Protein AF-A0A382E535-F1 (afdb_monomer_lite)

Secondary structure (DSSP, 8-state):
--HHHHHHHHHHHHHHHHHHHHHHHHHHHHH----HHHHTTTSTTHHHHHHHHHHHHTTS-HHHHHHHHHHHHHH--SHHHHHT--HHHHHHHHTTSS-THHHHHHHHHHHHHHHHH-

Structure (mmCIF, N/CA/C/O backbone):
data_AF-A0A382E535-F1
#
_entry.id   AF-A0A382E535-F1
#
loop_
_atom_site.group_PDB
_atom_site.id
_atom_site.type_symbol
_atom_site.label_atom_id
_atom_site.label_alt_id
_atom_site.label_comp_id
_atom_site.label_asym_id
_atom_site.label_entity_id
_atom_site.label_seq_id
_atom_site.pdbx_PDB_ins_code
_atom_site.Cartn_x
_atom_site.Cartn_y
_atom_site.Cartn_z
_atom_site.occupancy
_atom_site.B_iso_or_equiv
_atom_site.auth_seq_id
_atom_site.auth_comp_id
_atom_site.auth_asym_id
_atom_site.auth_atom_id
_atom_site.pdbx_PDB_model_num
ATOM 1 N N . MET A 1 1 ? -35.303 31.211 12.389 1.00 59.03 1 MET A N 1
ATOM 2 C CA . MET A 1 1 ? -34.538 30.336 13.308 1.00 59.03 1 MET A CA 1
ATOM 3 C C . MET A 1 1 ? -33.694 31.237 14.201 1.00 59.03 1 MET A C 1
ATOM 5 O O . MET A 1 1 ? -33.016 32.104 13.658 1.00 59.03 1 MET A O 1
ATOM 9 N N . LYS A 1 2 ? -33.828 31.164 15.534 1.00 64.12 2 LYS A N 1
ATOM 10 C CA . LYS A 1 2 ? -33.158 32.121 16.434 1.00 64.12 2 LYS A CA 1
ATOM 11 C C . LYS A 1 2 ? -31.657 31.799 16.474 1.00 64.12 2 LYS A C 1
ATOM 13 O O . LYS A 1 2 ? -31.267 30.639 16.394 1.00 64.12 2 LYS A O 1
ATOM 18 N N . ARG A 1 3 ? -30.798 32.818 16.595 1.00 64.94 3 ARG A N 1
ATOM 19 C CA . ARG A 1 3 ? -29.321 32.690 16.586 1.00 64.94 3 ARG A CA 1
ATOM 20 C C . ARG A 1 3 ? -28.793 31.661 17.607 1.00 64.94 3 ARG A C 1
ATOM 22 O O . ARG A 1 3 ? -27.803 30.991 17.334 1.00 64.94 3 ARG A O 1
ATOM 29 N N . ASN A 1 4 ? -29.502 31.482 18.722 1.00 68.25 4 ASN A N 1
ATOM 30 C CA . ASN A 1 4 ? -29.178 30.502 19.764 1.00 68.25 4 ASN A CA 1
ATOM 31 C C . ASN A 1 4 ? -29.434 29.044 19.335 1.00 68.25 4 ASN A C 1
ATOM 33 O O . ASN A 1 4 ? -28.663 28.166 19.711 1.00 68.25 4 ASN A O 1
ATOM 37 N N . ASP A 1 5 ? -30.438 28.784 18.490 1.00 71.88 5 ASP A N 1
ATOM 38 C CA . ASP A 1 5 ? -30.755 27.430 17.999 1.00 71.88 5 ASP A CA 1
ATOM 39 C C . ASP A 1 5 ? -29.634 26.894 17.095 1.00 71.88 5 ASP A C 1
ATOM 41 O O . ASP A 1 5 ? -29.292 25.713 17.112 1.00 71.88 5 ASP A O 1
ATOM 45 N N . ILE A 1 6 ? -29.030 27.791 16.309 1.00 72.75 6 ILE A N 1
ATOM 46 C CA . ILE A 1 6 ? -27.908 27.474 15.421 1.00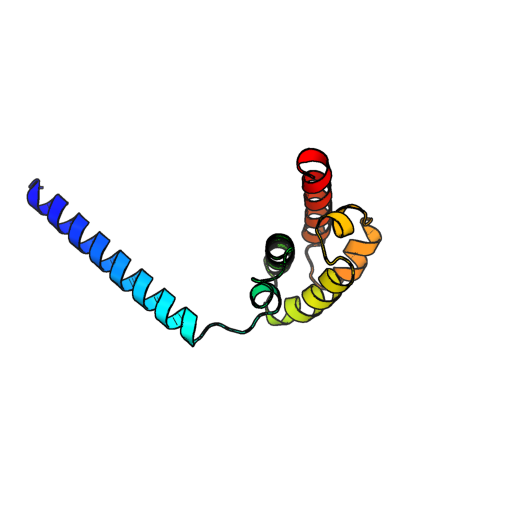 72.75 6 ILE A CA 1
ATOM 47 C C . ILE A 1 6 ? -26.664 27.130 16.249 1.00 72.75 6 ILE A C 1
ATOM 49 O O . ILE A 1 6 ? -26.023 26.113 15.995 1.00 72.75 6 ILE A O 1
ATOM 53 N N . ILE A 1 7 ? -26.339 27.952 17.251 1.00 72.94 7 ILE A N 1
ATOM 54 C CA . ILE A 1 7 ? -25.165 27.760 18.113 1.00 72.94 7 ILE A CA 1
ATOM 55 C C . ILE A 1 7 ? -25.252 26.422 18.864 1.00 72.94 7 ILE A C 1
ATOM 57 O O . ILE A 1 7 ? -24.292 25.652 18.838 1.00 72.94 7 ILE A O 1
ATOM 61 N N . ASN A 1 8 ? -26.409 26.093 19.446 1.00 76.69 8 ASN A N 1
ATOM 62 C CA . ASN A 1 8 ? -26.613 24.829 20.163 1.00 76.69 8 ASN A CA 1
ATOM 63 C C . ASN A 1 8 ? -26.417 23.606 19.255 1.00 76.69 8 ASN A C 1
ATOM 65 O O . ASN A 1 8 ? -25.704 22.670 19.618 1.00 76.69 8 ASN A O 1
ATOM 69 N N . LYS A 1 9 ? -26.945 23.657 18.026 1.00 76.25 9 LYS A N 1
ATOM 70 C CA . LYS A 1 9 ? -26.759 22.594 17.031 1.00 76.25 9 LYS A CA 1
ATOM 71 C C . LYS A 1 9 ? -25.284 22.375 16.667 1.00 76.25 9 LYS A C 1
ATOM 73 O O . LYS A 1 9 ? -24.858 21.235 16.492 1.00 76.25 9 LYS A O 1
ATOM 78 N N . TYR A 1 10 ? -24.481 23.438 16.563 1.00 74.88 10 TYR A N 1
ATOM 79 C CA . TYR A 1 10 ? -23.039 23.307 16.312 1.00 74.88 10 TYR A CA 1
ATOM 80 C C . TYR A 1 10 ? -22.297 22.628 17.472 1.00 74.88 10 TYR A C 1
ATOM 82 O O . TYR A 1 10 ? -21.435 21.783 17.221 1.00 74.88 10 TYR A O 1
ATOM 90 N N . TYR A 1 11 ? -22.634 22.959 18.724 1.00 74.88 11 TYR A N 1
ATOM 91 C CA . TYR A 1 11 ? -22.048 22.314 19.906 1.00 74.88 11 TYR A CA 1
ATOM 92 C C . TYR A 1 11 ? -22.422 20.829 20.010 1.00 74.88 11 TYR A C 1
ATOM 94 O O . TYR A 1 11 ? -21.576 20.000 20.339 1.00 74.88 11 TYR A O 1
ATOM 102 N N . GLU A 1 12 ? -23.658 20.460 19.676 1.00 78.12 12 GLU A N 1
ATOM 103 C CA . GLU A 1 12 ? -24.070 19.052 19.630 1.00 78.12 12 GLU A CA 1
ATOM 104 C C . GLU A 1 12 ? -23.303 18.269 18.559 1.00 78.12 12 GLU A C 1
ATOM 106 O O . GLU A 1 12 ? -22.756 17.202 18.841 1.00 78.12 12 GLU A O 1
ATOM 111 N N . LEU A 1 13 ? -23.191 18.819 17.343 1.00 77.88 13 LEU A N 1
ATOM 112 C CA . LEU A 1 13 ? -22.453 18.192 16.242 1.00 77.88 13 LEU A CA 1
ATOM 113 C C . LEU A 1 13 ? -20.959 18.040 16.549 1.00 77.88 13 LEU A C 1
ATOM 115 O O . LEU A 1 13 ? -20.364 17.012 16.214 1.00 77.88 13 LEU A O 1
ATOM 119 N N . SER A 1 14 ? -20.339 19.034 17.189 1.00 83.31 14 SER A N 1
ATOM 120 C CA . SER A 1 14 ? -18.926 18.959 17.572 1.00 83.31 14 SER A CA 1
ATOM 121 C C . SER A 1 14 ? -18.691 17.909 18.663 1.00 83.31 14 SER A C 1
ATOM 123 O O . SER A 1 14 ? -17.755 17.111 18.554 1.00 83.31 14 SER A O 1
ATOM 125 N N . ASN A 1 15 ? -19.583 17.821 19.652 1.00 84.00 15 ASN A N 1
ATOM 126 C CA . ASN A 1 15 ? -19.533 16.799 20.695 1.00 84.00 15 ASN A CA 1
ATOM 127 C C . ASN A 1 15 ? -19.745 15.387 20.133 1.00 84.00 15 ASN A C 1
ATOM 129 O O . ASN A 1 15 ? -18.972 14.482 20.453 1.00 84.00 15 ASN A O 1
ATOM 133 N N . LEU A 1 16 ? -20.718 15.203 19.236 1.00 84.19 16 LEU A N 1
ATOM 134 C CA . LEU A 1 16 ? -20.943 13.945 18.517 1.00 84.19 16 LEU A CA 1
ATOM 135 C C . LEU A 1 16 ? -19.712 13.534 17.704 1.00 84.19 16 LEU A C 1
ATOM 137 O O . LEU A 1 16 ? -19.295 12.376 17.749 1.00 84.19 16 LEU A O 1
ATOM 141 N N . LYS A 1 17 ? -19.082 14.486 17.005 1.00 8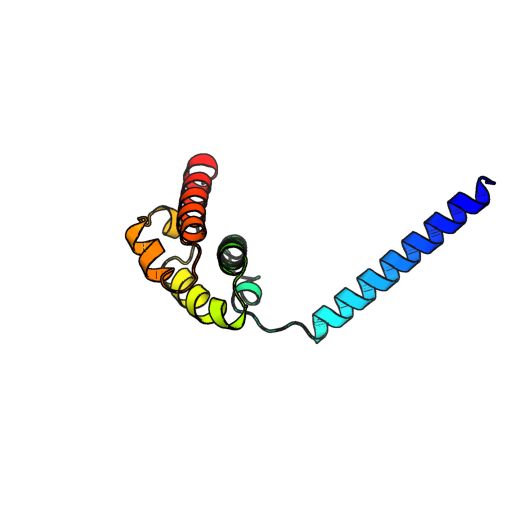3.12 17 LYS A N 1
ATOM 142 C CA . LYS A 1 17 ? -17.863 14.240 16.223 1.00 83.12 17 LYS A CA 1
ATOM 143 C C . LYS A 1 17 ? -16.700 13.800 17.113 1.00 83.12 17 LYS A C 1
ATOM 145 O O . LYS A 1 17 ? -15.991 12.854 16.760 1.00 83.12 17 LYS A O 1
ATOM 150 N N . ASN A 1 18 ? -16.520 14.445 18.264 1.00 89.50 18 ASN A N 1
ATOM 151 C CA . ASN A 1 18 ? -15.489 14.082 19.236 1.00 89.50 18 ASN A CA 1
ATOM 152 C C . ASN A 1 18 ? -15.752 12.707 19.852 1.00 89.50 18 ASN A C 1
ATOM 154 O O . ASN A 1 18 ? -14.841 11.882 19.920 1.00 89.50 18 ASN A O 1
ATOM 158 N N . TYR A 1 19 ? -16.997 12.430 20.240 1.00 93.19 19 TYR A N 1
ATOM 159 C CA . TYR A 1 19 ? -17.404 11.129 20.757 1.00 93.19 19 TYR A CA 1
ATOM 160 C C . TYR A 1 19 ? -17.154 10.020 19.729 1.00 93.19 19 TYR A C 1
ATOM 162 O O . TYR A 1 19 ? -16.502 9.023 20.041 1.00 93.19 19 TYR A O 1
ATOM 170 N N . PHE A 1 20 ? -17.599 10.206 18.486 1.00 93.19 20 PHE A N 1
ATOM 171 C CA . PHE A 1 20 ? -17.415 9.223 17.422 1.00 93.19 20 PHE A CA 1
ATOM 172 C C . PHE A 1 20 ? -15.930 8.974 17.128 1.00 93.19 20 PHE A C 1
ATOM 174 O O . PHE A 1 20 ? -15.475 7.830 17.162 1.00 93.19 20 PHE A O 1
ATOM 181 N N . SER A 1 21 ? -15.155 10.044 16.918 1.00 94.38 21 SER A N 1
ATOM 182 C CA . SER A 1 21 ? -13.721 9.954 16.612 1.00 94.38 21 SER A CA 1
ATOM 183 C C . SER A 1 21 ? -12.944 9.279 17.745 1.00 94.38 21 SER A C 1
ATOM 185 O O . SER A 1 21 ? -12.117 8.402 17.504 1.00 94.38 21 SER A O 1
ATOM 187 N N . LYS A 1 22 ? -13.245 9.624 19.002 1.00 95.56 22 LYS A N 1
ATOM 188 C CA . LYS A 1 22 ? -12.606 9.002 20.166 1.00 95.56 22 LYS A CA 1
ATOM 189 C C . LYS A 1 22 ? -12.902 7.505 20.227 1.00 95.56 22 LYS A C 1
ATOM 191 O O . LYS A 1 22 ? -11.980 6.708 20.387 1.00 95.56 22 LYS A O 1
ATOM 196 N N . ASN A 1 23 ? -14.164 7.112 20.065 1.00 96.25 23 ASN A N 1
ATOM 197 C CA . ASN A 1 23 ? -14.555 5.707 20.146 1.00 96.25 23 ASN A CA 1
ATOM 198 C C . ASN A 1 23 ? -13.986 4.872 18.993 1.00 96.25 23 ASN A C 1
ATOM 200 O O . ASN A 1 23 ? -13.469 3.783 19.242 1.00 96.25 23 ASN A O 1
ATOM 204 N N . ILE A 1 24 ? -13.997 5.381 17.755 1.00 96.81 24 ILE A N 1
ATOM 205 C CA . ILE A 1 24 ? -13.449 4.636 16.612 1.00 96.81 24 ILE A CA 1
ATOM 206 C C . ILE A 1 24 ? -11.927 4.469 16.720 1.00 96.81 24 ILE A C 1
ATOM 208 O O . ILE A 1 24 ? -11.413 3.390 16.427 1.00 96.81 24 ILE A O 1
ATOM 212 N N . ILE A 1 25 ? -11.204 5.481 17.218 1.00 96.19 25 ILE A N 1
ATOM 213 C CA . ILE A 1 25 ? -9.754 5.401 17.460 1.00 96.19 25 ILE A CA 1
ATOM 214 C C . ILE A 1 25 ? -9.442 4.386 18.567 1.00 96.19 25 ILE A C 1
ATOM 216 O O . ILE A 1 25 ? -8.553 3.550 18.396 1.00 96.19 25 ILE A O 1
ATOM 220 N N . LEU A 1 26 ? -10.180 4.420 19.683 1.00 96.69 26 LEU A N 1
ATOM 221 C CA . LEU A 1 26 ? -10.007 3.475 20.793 1.00 96.69 26 LEU A CA 1
ATOM 222 C C . LEU A 1 26 ? -10.332 2.035 20.389 1.00 96.69 26 LEU A C 1
ATOM 224 O O . LEU A 1 26 ? -9.635 1.103 20.789 1.00 96.69 26 LEU A O 1
ATOM 228 N N . TRP A 1 27 ? -11.377 1.835 19.590 1.00 97.44 27 TRP A N 1
ATOM 229 C CA . TRP A 1 27 ? -11.684 0.519 19.049 1.00 97.44 27 TRP A CA 1
ATOM 230 C C . TRP A 1 27 ? -10.583 0.055 18.092 1.00 97.44 27 TRP A C 1
ATOM 232 O O . TRP A 1 27 ? -10.108 -1.074 18.212 1.00 97.44 27 TRP A O 1
ATOM 242 N N . PHE A 1 28 ? -10.125 0.923 17.185 1.00 96.38 28 PHE A N 1
ATOM 243 C CA . PHE A 1 28 ? -9.090 0.583 16.213 1.00 96.38 28 PHE A CA 1
ATOM 244 C C . PHE A 1 28 ? -7.756 0.240 16.882 1.00 96.38 28 PHE A C 1
ATOM 246 O O . PHE A 1 28 ? -7.097 -0.712 16.468 1.00 96.38 28 PHE A O 1
ATOM 253 N N . SER A 1 29 ? -7.357 0.960 17.934 1.00 94.00 29 SER A N 1
ATOM 254 C CA . SER A 1 29 ? -6.101 0.685 18.640 1.00 94.00 29 SER A CA 1
ATOM 255 C C . SER A 1 29 ? -6.058 -0.734 19.222 1.00 94.00 29 SER A C 1
ATOM 257 O O . SER A 1 29 ? -5.004 -1.369 19.165 1.00 94.00 29 SER A O 1
ATOM 259 N N . LYS A 1 30 ? -7.206 -1.249 19.686 1.00 96.25 30 LYS A N 1
ATOM 260 C CA . LYS A 1 30 ? -7.364 -2.594 20.262 1.00 96.25 30 LYS A CA 1
ATOM 261 C C . LYS A 1 30 ? -7.644 -3.687 19.222 1.00 96.25 30 LYS A C 1
ATOM 263 O O . LYS A 1 30 ? -7.169 -4.804 19.382 1.00 96.25 30 LYS A O 1
ATOM 268 N N . ASN A 1 31 ? -8.396 -3.377 18.164 1.00 97.00 31 ASN A N 1
ATOM 269 C CA . ASN A 1 31 ? -8.972 -4.382 17.255 1.00 97.00 31 ASN A CA 1
ATOM 270 C C . ASN A 1 31 ? -8.380 -4.369 15.835 1.00 97.00 31 ASN A C 1
ATOM 272 O O . ASN A 1 31 ? -8.804 -5.148 14.977 1.00 97.00 31 ASN A O 1
ATOM 276 N N . LYS A 1 32 ? -7.418 -3.486 15.528 1.00 94.62 32 LYS A N 1
ATOM 277 C CA . LYS A 1 32 ? -6.818 -3.421 14.187 1.00 94.62 32 LYS A CA 1
ATOM 278 C C . LYS A 1 32 ? -6.200 -4.760 13.776 1.00 94.62 32 LYS A C 1
ATOM 280 O O . LYS A 1 32 ? -5.420 -5.375 14.499 1.00 94.62 32 LYS A O 1
ATOM 285 N N . ARG A 1 33 ? -6.471 -5.161 12.534 1.00 94.62 33 ARG A N 1
ATOM 286 C CA . ARG A 1 33 ? -5.795 -6.295 11.893 1.00 94.62 33 ARG A CA 1
ATOM 287 C C . ARG A 1 33 ? -4.304 -6.001 11.716 1.00 94.62 33 ARG A C 1
ATOM 289 O O . ARG A 1 33 ? -3.933 -4.896 11.309 1.00 94.62 33 ARG A O 1
ATOM 296 N N . LYS A 1 34 ? -3.466 -7.015 11.946 1.00 93.31 34 LYS A N 1
ATOM 297 C CA . LYS A 1 34 ? -2.040 -6.994 11.595 1.00 93.31 34 LYS A CA 1
ATOM 298 C C . LYS A 1 34 ? -1.911 -7.161 10.080 1.00 93.31 34 LYS A C 1
ATOM 300 O O . LYS A 1 34 ? -2.205 -8.229 9.555 1.00 93.31 34 LYS A O 1
ATOM 305 N N . LEU A 1 35 ? -1.527 -6.095 9.381 1.00 96.00 35 LEU A N 1
ATOM 306 C CA . LEU A 1 35 ? -1.334 -6.092 7.927 1.00 96.00 35 LEU A CA 1
ATOM 307 C C . LEU A 1 35 ? 0.119 -5.714 7.611 1.00 96.00 35 LEU A C 1
ATOM 309 O O . LEU A 1 35 ? 0.609 -4.770 8.233 1.00 96.00 35 LEU A O 1
ATOM 313 N N . PRO A 1 36 ? 0.792 -6.372 6.647 1.00 94.81 36 PRO A N 1
ATOM 314 C CA . PRO A 1 36 ? 2.219 -6.152 6.384 1.00 94.81 36 PRO A CA 1
ATOM 315 C C . PRO A 1 36 ? 2.600 -4.695 6.094 1.00 94.81 36 PRO A C 1
ATOM 317 O O . PRO A 1 36 ? 3.630 -4.212 6.555 1.00 94.81 36 PRO A O 1
ATOM 320 N N . TRP A 1 37 ? 1.751 -3.964 5.371 1.00 95.00 37 TRP A N 1
ATOM 321 C CA . TRP A 1 37 ? 1.960 -2.542 5.075 1.00 95.00 37 TRP A CA 1
ATOM 322 C C . TRP A 1 37 ? 1.713 -1.623 6.282 1.00 95.00 37 TRP A C 1
ATOM 324 O O . TRP A 1 37 ? 2.227 -0.512 6.319 1.00 95.00 37 TRP A O 1
ATOM 334 N N . ARG A 1 38 ? 0.985 -2.085 7.310 1.00 91.88 38 ARG A N 1
ATOM 335 C CA . ARG A 1 38 ? 0.760 -1.350 8.571 1.00 91.88 38 ARG A CA 1
ATOM 336 C C . ARG A 1 38 ? 1.789 -1.670 9.652 1.00 91.88 38 ARG A C 1
ATOM 338 O O . ARG A 1 38 ? 1.907 -0.919 10.609 1.00 91.88 38 ARG A O 1
ATOM 345 N N . THR A 1 39 ? 2.509 -2.784 9.552 1.00 84.06 39 THR A N 1
ATOM 346 C CA . THR A 1 39 ? 3.553 -3.146 10.528 1.00 84.06 39 THR A CA 1
ATOM 347 C C . THR A 1 39 ? 4.889 -2.468 10.240 1.00 84.06 39 THR A C 1
ATOM 349 O O . THR A 1 39 ? 5.770 -2.484 11.089 1.00 84.06 39 THR A O 1
ATOM 352 N N . LYS A 1 40 ? 5.041 -1.850 9.064 1.00 75.38 40 LYS A N 1
ATOM 353 C CA . LYS A 1 40 ? 6.269 -1.176 8.624 1.00 75.38 40 LYS A CA 1
ATOM 354 C C . LYS A 1 40 ? 6.294 0.336 8.915 1.00 75.38 40 LYS A C 1
ATOM 356 O O . LYS A 1 40 ? 7.095 1.038 8.316 1.00 75.38 40 LYS A O 1
ATOM 361 N N . ILE A 1 41 ? 5.445 0.833 9.824 1.00 71.25 41 ILE A N 1
ATOM 362 C CA . ILE A 1 41 ? 5.328 2.272 10.165 1.00 71.25 41 ILE A CA 1
ATOM 363 C C . ILE A 1 41 ? 6.654 2.877 10.648 1.00 71.25 41 ILE A C 1
ATOM 365 O O . ILE A 1 41 ? 6.917 4.043 10.389 1.00 71.25 41 ILE A O 1
ATOM 369 N N . SER A 1 42 ? 7.504 2.089 11.307 1.00 69.81 42 SER A N 1
ATOM 370 C CA . SER A 1 42 ? 8.814 2.533 11.796 1.00 69.81 42 SER A CA 1
ATOM 371 C C . SER A 1 42 ? 9.950 2.413 10.772 1.00 69.81 42 SER A C 1
ATOM 373 O O . SER A 1 42 ? 11.096 2.680 11.117 1.00 69.81 42 SER A O 1
ATOM 375 N N . GLN A 1 43 ? 9.677 1.966 9.540 1.00 78.31 43 GLN A N 1
ATOM 376 C CA . GLN A 1 43 ? 10.701 1.849 8.498 1.00 78.31 43 GLN A CA 1
ATOM 377 C C . GLN A 1 43 ? 10.838 3.175 7.746 1.00 78.31 43 GLN A C 1
ATOM 379 O O . GLN A 1 43 ? 9.834 3.805 7.426 1.00 78.31 43 GLN A O 1
ATOM 384 N N . GLU A 1 44 ? 12.069 3.543 7.385 1.00 82.25 44 GLU A N 1
ATOM 385 C CA . GLU A 1 44 ? 12.390 4.736 6.579 1.00 82.25 44 GLU A CA 1
ATOM 386 C C . GLU A 1 44 ? 11.528 4.836 5.304 1.00 82.25 44 GLU A C 1
ATOM 388 O O . GLU A 1 44 ? 11.060 5.902 4.924 1.00 82.25 44 GLU A O 1
ATOM 393 N N . ASN A 1 45 ? 11.208 3.688 4.700 1.00 86.88 45 ASN A N 1
ATOM 394 C CA . ASN A 1 45 ? 10.403 3.583 3.484 1.00 86.88 45 ASN A CA 1
ATOM 395 C C . ASN A 1 45 ? 8.890 3.400 3.738 1.00 86.88 45 ASN A C 1
ATOM 397 O O . ASN A 1 45 ? 8.177 2.885 2.874 1.00 86.88 45 ASN A O 1
ATOM 401 N N . PHE A 1 46 ? 8.363 3.792 4.906 1.00 92.88 46 PHE A N 1
ATOM 402 C CA . PHE A 1 46 ? 6.946 3.599 5.245 1.00 92.88 46 PHE A CA 1
ATOM 403 C C . PHE A 1 46 ? 5.986 4.168 4.189 1.00 92.88 46 PHE A C 1
ATOM 405 O O . PHE A 1 46 ? 5.077 3.460 3.750 1.00 92.88 46 PHE A O 1
ATOM 412 N N . SER A 1 47 ? 6.218 5.398 3.723 1.00 94.38 47 SER A N 1
ATOM 413 C CA . SER A 1 47 ? 5.383 6.044 2.700 1.00 94.38 47 SER A CA 1
ATOM 414 C C . SER A 1 47 ? 5.335 5.244 1.395 1.00 94.38 47 SER A C 1
ATOM 416 O O . SER A 1 47 ? 4.274 5.121 0.786 1.00 94.38 47 SER A O 1
ATOM 418 N N . TYR A 1 48 ? 6.452 4.621 1.002 1.00 96.44 48 TYR A N 1
ATOM 419 C CA . TYR A 1 48 ? 6.512 3.730 -0.158 1.00 96.44 48 TYR A CA 1
ATOM 420 C C . TYR A 1 48 ? 5.676 2.456 0.053 1.00 96.44 48 TYR A C 1
ATOM 422 O O . TYR A 1 48 ? 4.937 2.038 -0.839 1.00 96.44 48 TYR A O 1
ATOM 430 N N . PHE A 1 49 ? 5.727 1.857 1.244 1.00 97.25 49 PHE A N 1
ATOM 431 C CA . PHE A 1 49 ? 4.916 0.679 1.557 1.00 97.25 49 PHE A CA 1
ATOM 432 C C . PHE A 1 49 ? 3.417 0.984 1.561 1.00 97.25 49 PHE A C 1
ATOM 434 O O . PHE A 1 49 ? 2.640 0.188 1.029 1.00 97.25 49 PHE A O 1
ATOM 441 N N . VAL A 1 50 ? 3.009 2.136 2.104 1.00 96.88 50 VAL A N 1
ATOM 442 C CA . VAL A 1 50 ? 1.620 2.609 2.011 1.00 96.88 50 VAL A CA 1
ATOM 443 C C . VAL A 1 50 ? 1.235 2.774 0.545 1.00 96.88 50 VAL A C 1
ATOM 445 O O . VAL A 1 50 ? 0.279 2.143 0.100 1.00 96.88 50 VAL A O 1
ATOM 448 N N . PHE A 1 51 ? 2.034 3.514 -0.223 1.00 97.44 51 PHE A N 1
ATOM 449 C CA . PHE A 1 51 ? 1.809 3.780 -1.643 1.00 97.44 51 PHE A CA 1
ATOM 450 C C . PHE A 1 51 ? 1.591 2.504 -2.473 1.00 97.44 51 PHE A C 1
ATOM 452 O O . PHE A 1 51 ? 0.572 2.381 -3.154 1.00 97.44 51 PHE A O 1
ATOM 459 N N . VAL A 1 52 ? 2.480 1.509 -2.362 1.00 98.06 52 VAL A N 1
ATOM 460 C CA . VAL A 1 52 ? 2.321 0.222 -3.065 1.00 98.06 52 VAL A CA 1
ATOM 461 C C . VAL A 1 52 ? 1.062 -0.514 -2.605 1.00 98.06 52 VAL A C 1
ATOM 463 O O . VAL A 1 52 ? 0.314 -1.035 -3.436 1.00 98.06 52 VAL A O 1
ATOM 466 N N . SER A 1 53 ? 0.808 -0.565 -1.292 1.00 97.94 53 SER A N 1
ATOM 467 C CA . SER A 1 53 ? -0.351 -1.284 -0.757 1.00 97.94 53 SER A CA 1
ATOM 468 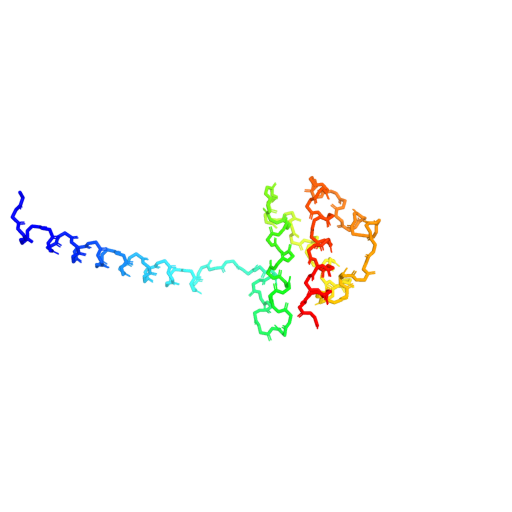C C . SER A 1 53 ? -1.677 -0.698 -1.241 1.00 97.94 53 SER A C 1
ATOM 470 O O . SER A 1 53 ? -2.564 -1.461 -1.618 1.00 97.94 53 SER A O 1
ATOM 472 N N . GLU A 1 54 ? -1.793 0.628 -1.325 1.00 98.00 54 GLU A N 1
ATOM 473 C CA . GLU A 1 54 ? -3.009 1.299 -1.786 1.00 98.00 54 GLU A CA 1
ATOM 474 C C . GLU A 1 54 ? -3.276 1.026 -3.272 1.00 98.00 54 GLU A C 1
ATOM 476 O O . GLU A 1 54 ? -4.400 0.685 -3.641 1.00 98.00 54 GLU A O 1
ATOM 481 N N . PHE A 1 55 ? -2.244 1.046 -4.127 1.00 98.12 55 PHE A N 1
ATOM 482 C CA . PHE A 1 55 ? -2.394 0.647 -5.533 1.00 98.12 55 PHE A CA 1
ATOM 483 C C . PHE A 1 55 ? -2.889 -0.794 -5.675 1.00 98.12 55 PHE A C 1
ATOM 485 O O . PHE A 1 55 ? -3.752 -1.073 -6.511 1.00 98.12 55 PHE A O 1
ATOM 492 N N . MET A 1 56 ? -2.368 -1.718 -4.864 1.00 98.25 56 MET A N 1
ATOM 493 C CA . MET A 1 56 ? -2.782 -3.122 -4.903 1.00 98.25 56 MET A CA 1
ATOM 494 C C . MET A 1 56 ? -4.194 -3.340 -4.350 1.00 98.25 56 MET A C 1
ATOM 496 O O . MET A 1 56 ? -4.919 -4.170 -4.892 1.00 98.25 56 MET A O 1
ATOM 500 N N . LEU A 1 57 ? -4.604 -2.606 -3.312 1.00 98.06 57 LEU A N 1
ATOM 501 C CA . LEU A 1 57 ? -5.898 -2.770 -2.633 1.00 98.06 57 LEU A CA 1
ATOM 502 C C . LEU A 1 57 ? -7.093 -2.212 -3.415 1.00 98.06 57 LEU A C 1
ATOM 504 O O . LEU A 1 57 ? -8.233 -2.590 -3.137 1.00 98.06 57 LEU A O 1
ATOM 508 N N . GLN A 1 58 ? -6.865 -1.368 -4.421 1.00 96.69 58 GLN A N 1
ATOM 509 C CA . GLN A 1 58 ? -7.926 -0.923 -5.326 1.00 96.69 58 GLN A CA 1
ATOM 510 C C . GLN A 1 58 ? -8.618 -2.126 -5.986 1.00 96.69 58 GLN A C 1
ATOM 512 O O . GLN A 1 58 ? -7.991 -2.913 -6.694 1.00 96.69 58 GLN A O 1
ATOM 517 N N . GLN A 1 59 ? -9.922 -2.286 -5.739 1.00 93.75 59 GLN A N 1
ATOM 518 C CA . GLN A 1 59 ? -10.751 -3.367 -6.301 1.00 93.75 59 GLN A CA 1
ATOM 519 C C . GLN A 1 59 ? -10.185 -4.788 -6.078 1.00 93.75 59 GLN A C 1
ATOM 521 O O . GLN A 1 59 ? -10.512 -5.713 -6.815 1.00 93.75 59 GLN A O 1
ATOM 526 N N . THR A 1 60 ? -9.329 -4.984 -5.066 1.00 96.75 60 THR A N 1
ATOM 527 C CA . THR A 1 60 ? -8.710 -6.281 -4.757 1.00 96.75 60 THR A CA 1
ATOM 528 C C . THR A 1 60 ? -8.809 -6.563 -3.262 1.00 96.75 60 THR A C 1
ATOM 530 O O . THR A 1 60 ? -8.525 -5.707 -2.427 1.00 96.75 60 THR A O 1
ATOM 533 N N . GLN A 1 61 ? -9.208 -7.779 -2.891 1.00 97.19 61 GLN A N 1
ATOM 534 C CA . GLN A 1 61 ? -9.380 -8.139 -1.485 1.00 97.19 61 GLN A CA 1
ATOM 535 C C . GLN A 1 61 ? -8.044 -8.223 -0.731 1.00 97.19 61 GLN A C 1
ATOM 537 O O . GLN A 1 61 ? -7.041 -8.714 -1.249 1.00 97.19 61 GLN A O 1
ATOM 542 N N . VAL A 1 62 ? -8.062 -7.839 0.551 1.00 97.88 62 VAL A N 1
ATOM 543 C CA . VAL A 1 62 ? -6.887 -7.843 1.446 1.00 97.88 62 VAL A CA 1
ATOM 544 C C . VAL A 1 62 ? -6.154 -9.189 1.449 1.00 97.88 62 VAL A C 1
ATOM 546 O O . VAL A 1 62 ? -4.931 -9.209 1.331 1.00 97.88 62 VAL A O 1
ATOM 549 N N . LYS A 1 63 ? -6.883 -10.311 1.566 1.00 97.50 63 LYS A N 1
ATOM 550 C CA . LYS A 1 63 ? -6.294 -11.663 1.615 1.00 97.50 63 LYS A CA 1
ATOM 551 C C . LYS A 1 63 ? -5.466 -11.962 0.363 1.00 97.50 63 LYS A C 1
ATOM 553 O O . LYS A 1 63 ? -4.388 -12.536 0.475 1.00 97.50 63 LYS A O 1
ATOM 558 N N . THR A 1 64 ? -5.953 -11.533 -0.799 1.00 97.62 64 THR A N 1
ATOM 559 C CA . THR A 1 64 ? -5.267 -11.690 -2.083 1.00 97.62 64 THR A CA 1
ATOM 560 C C . THR A 1 64 ? -4.029 -10.806 -2.159 1.00 97.62 64 THR A C 1
ATOM 562 O O . THR A 1 64 ? -2.989 -11.276 -2.594 1.00 97.62 64 THR A O 1
ATOM 565 N N . VAL A 1 65 ? -4.100 -9.553 -1.695 1.00 98.25 65 VAL A N 1
ATOM 566 C CA . VAL A 1 65 ? -2.987 -8.591 -1.797 1.00 98.25 65 VAL A CA 1
ATOM 567 C C . VAL A 1 65 ? -1.778 -8.980 -0.945 1.00 98.25 65 VAL A C 1
ATOM 569 O O . VAL A 1 65 ? -0.649 -8.774 -1.382 1.00 98.25 65 VAL A O 1
ATOM 572 N N . ILE A 1 66 ? -1.978 -9.555 0.246 1.00 97.88 66 ILE A N 1
ATOM 573 C CA . ILE A 1 66 ? -0.895 -9.863 1.203 1.00 97.88 66 ILE A CA 1
ATOM 574 C C . ILE A 1 66 ? 0.324 -10.557 0.559 1.00 97.88 66 ILE A C 1
ATOM 576 O O . ILE A 1 66 ? 1.422 -10.000 0.654 1.00 97.88 66 ILE A O 1
ATOM 580 N N . PRO A 1 67 ? 0.193 -11.721 -0.110 1.00 97.94 67 PRO A N 1
ATOM 581 C CA . PRO A 1 67 ? 1.345 -12.401 -0.701 1.00 97.94 67 PRO A CA 1
ATOM 582 C C . PRO A 1 67 ? 1.986 -11.626 -1.863 1.00 97.94 67 PRO A C 1
ATOM 584 O O . PRO A 1 67 ? 3.194 -11.732 -2.064 1.00 97.94 67 PRO A O 1
ATOM 587 N N . TYR A 1 68 ? 1.219 -10.830 -2.614 1.00 98.38 68 TYR A N 1
ATOM 588 C CA . TYR A 1 68 ? 1.760 -10.004 -3.698 1.00 98.38 68 TYR A CA 1
ATOM 589 C C . TYR A 1 68 ? 2.567 -8.835 -3.159 1.00 98.38 68 TYR A C 1
ATOM 591 O O . TYR A 1 68 ? 3.698 -8.628 -3.588 1.00 98.38 68 TYR A O 1
ATOM 599 N N . PHE A 1 69 ? 2.014 -8.126 -2.175 1.00 98.31 69 PHE A N 1
ATOM 600 C CA . PHE A 1 69 ? 2.689 -7.029 -1.502 1.00 98.31 69 PHE A CA 1
ATOM 601 C C . PHE A 1 69 ? 4.039 -7.485 -0.945 1.00 98.31 69 PHE A C 1
ATOM 603 O O . PHE A 1 69 ? 5.053 -6.860 -1.237 1.00 98.31 69 PHE A O 1
ATOM 610 N N . LEU A 1 70 ? 4.067 -8.606 -0.213 1.00 97.44 70 LEU A N 1
ATOM 611 C CA . LEU A 1 70 ? 5.295 -9.140 0.384 1.00 97.44 70 LEU A CA 1
ATOM 612 C C . LEU A 1 70 ? 6.379 -9.432 -0.665 1.00 97.44 70 LEU A C 1
ATOM 614 O O . LEU A 1 70 ? 7.516 -9.006 -0.480 1.00 97.44 70 LEU A O 1
ATOM 618 N N . ARG A 1 71 ? 6.040 -10.098 -1.779 1.00 98.00 71 ARG A N 1
ATOM 619 C CA . ARG A 1 71 ? 7.003 -10.367 -2.865 1.00 98.00 71 ARG A CA 1
ATOM 620 C C . ARG A 1 71 ? 7.460 -9.088 -3.566 1.00 98.00 71 ARG A C 1
ATOM 622 O O . ARG A 1 71 ? 8.640 -8.943 -3.871 1.00 98.00 71 ARG A O 1
ATOM 629 N N . PHE A 1 72 ? 6.536 -8.162 -3.812 1.00 98.25 72 PHE A N 1
ATOM 630 C CA . PHE A 1 72 ? 6.807 -6.925 -4.539 1.00 98.25 72 PHE A CA 1
ATOM 631 C C . PHE A 1 72 ? 7.779 -6.023 -3.776 1.00 98.25 72 PHE A C 1
ATOM 633 O O . PHE A 1 72 ? 8.786 -5.594 -4.332 1.00 98.25 72 PHE A O 1
ATOM 640 N N . VAL A 1 73 ? 7.526 -5.796 -2.483 1.00 96.75 73 VAL A N 1
ATOM 641 C CA . VAL A 1 73 ? 8.383 -4.938 -1.650 1.00 96.75 73 VAL A CA 1
ATOM 642 C C . VAL A 1 73 ? 9.674 -5.624 -1.206 1.00 96.75 73 VAL A C 1
ATOM 644 O O . VAL A 1 73 ? 10.600 -4.945 -0.781 1.00 96.75 73 VAL A O 1
ATOM 647 N N . ALA A 1 74 ? 9.754 -6.955 -1.294 1.00 96.44 74 ALA A N 1
ATOM 648 C CA . ALA A 1 74 ? 11.018 -7.671 -1.151 1.00 96.44 74 ALA A CA 1
ATOM 649 C C . ALA A 1 74 ? 11.925 -7.448 -2.372 1.00 96.44 74 ALA A C 1
ATOM 651 O O . ALA A 1 74 ? 13.121 -7.234 -2.203 1.00 96.44 74 ALA A O 1
ATOM 652 N N . LYS A 1 75 ? 11.360 -7.450 -3.591 1.00 97.81 75 LYS A N 1
ATOM 653 C CA . LYS A 1 75 ? 12.114 -7.163 -4.823 1.00 97.81 75 LYS A CA 1
ATOM 654 C C . LYS A 1 75 ? 12.516 -5.689 -4.925 1.00 97.81 75 LYS A C 1
ATOM 656 O O . LYS A 1 75 ? 13.654 -5.384 -5.267 1.00 97.81 75 LYS A O 1
ATOM 661 N N . TRP A 1 76 ? 11.591 -4.783 -4.618 1.00 97.69 76 TRP A N 1
ATOM 662 C CA . TRP A 1 76 ? 11.826 -3.340 -4.635 1.00 97.69 76 TRP A CA 1
ATOM 663 C C . TRP A 1 76 ? 11.491 -2.756 -3.258 1.00 97.69 76 TRP A C 1
ATOM 665 O O . TRP A 1 76 ? 10.332 -2.424 -3.017 1.00 97.69 76 TRP A O 1
ATOM 675 N N . PRO A 1 77 ? 12.460 -2.653 -2.329 1.00 95.75 77 PRO A N 1
ATOM 676 C CA . PRO A 1 77 ? 12.208 -2.181 -0.965 1.00 95.75 77 PRO A CA 1
ATOM 677 C C . PRO A 1 77 ? 12.066 -0.657 -0.820 1.00 95.75 77 PRO A C 1
ATOM 679 O O . PRO A 1 77 ? 11.697 -0.199 0.260 1.00 95.75 77 PRO A O 1
ATOM 682 N N . SER A 1 78 ? 12.311 0.123 -1.879 1.00 96.56 78 SER A N 1
ATOM 683 C CA . SER A 1 78 ? 12.145 1.583 -1.899 1.00 96.56 78 SER A CA 1
ATOM 684 C C . SER A 1 78 ? 11.593 2.084 -3.238 1.00 96.56 78 SER A C 1
ATOM 686 O O . SER A 1 78 ? 11.679 1.393 -4.260 1.00 96.56 78 SER A O 1
ATOM 688 N N . VAL A 1 79 ? 11.069 3.316 -3.248 1.00 97.38 79 VAL A N 1
ATOM 689 C CA . VAL A 1 79 ? 10.561 3.967 -4.470 1.00 97.38 79 VAL A CA 1
ATOM 690 C C . VAL A 1 79 ? 11.661 4.149 -5.523 1.00 97.38 79 VAL A C 1
ATOM 692 O O . VAL A 1 79 ? 11.415 3.919 -6.704 1.00 97.38 79 VAL A O 1
ATOM 695 N N . THR A 1 80 ? 12.892 4.444 -5.095 1.00 97.38 80 THR A N 1
ATOM 696 C CA . THR A 1 80 ? 14.079 4.580 -5.958 1.00 97.38 80 THR A CA 1
ATOM 697 C C . THR A 1 80 ? 14.467 3.274 -6.645 1.00 97.38 80 THR A C 1
ATOM 699 O O . THR A 1 80 ? 14.977 3.286 -7.762 1.00 97.38 80 THR A O 1
ATOM 702 N N . LEU A 1 81 ? 14.244 2.128 -5.997 1.00 98.00 81 LEU A N 1
ATOM 703 C CA . LEU A 1 81 ? 14.492 0.827 -6.619 1.00 98.00 81 LEU A CA 1
ATOM 704 C C . LEU A 1 81 ? 13.356 0.438 -7.565 1.00 98.00 81 LEU A C 1
ATOM 706 O O . LEU A 1 81 ? 13.624 -0.105 -8.635 1.00 98.00 81 LEU A O 1
ATOM 710 N N . LEU A 1 82 ? 12.106 0.757 -7.214 1.00 98.44 82 LEU A N 1
ATOM 711 C CA . LEU A 1 82 ? 10.969 0.542 -8.105 1.00 98.44 82 LEU A CA 1
ATOM 712 C C . LEU A 1 82 ? 11.067 1.400 -9.376 1.00 98.44 82 LEU A C 1
ATOM 714 O O . LEU A 1 82 ? 10.771 0.899 -10.456 1.00 98.44 82 LEU A O 1
ATOM 718 N N . SER A 1 83 ? 11.505 2.660 -9.287 1.00 98.44 83 SER A N 1
ATOM 719 C CA . SER A 1 83 ? 11.599 3.557 -10.451 1.00 98.44 83 SER A CA 1
ATOM 720 C C . SER A 1 83 ? 12.551 3.044 -11.538 1.00 98.44 83 SER A C 1
ATOM 722 O O . SER A 1 83 ? 12.344 3.318 -12.721 1.00 98.44 83 SER A O 1
ATOM 724 N N . LYS A 1 84 ? 13.554 2.245 -11.154 1.00 98.44 84 LYS A N 1
ATOM 725 C CA . LYS A 1 84 ? 14.523 1.609 -12.059 1.00 98.44 84 LYS A CA 1
ATOM 726 C C . LYS A 1 84 ? 13.989 0.342 -12.735 1.00 98.44 84 LYS A C 1
ATOM 728 O O . LYS A 1 84 ? 14.630 -0.168 -13.649 1.00 98.44 84 LYS A O 1
ATOM 733 N N . ALA A 1 85 ? 12.835 -0.173 -12.309 1.00 98.38 85 ALA A N 1
ATOM 734 C CA . ALA A 1 85 ? 12.225 -1.346 -12.921 1.00 98.38 85 ALA A CA 1
ATOM 735 C C . ALA A 1 85 ? 11.688 -1.045 -14.329 1.00 98.38 85 ALA A C 1
ATOM 737 O O . ALA A 1 85 ? 11.325 0.088 -14.677 1.00 98.38 85 ALA A O 1
ATOM 738 N N . ASN A 1 86 ? 11.575 -2.096 -15.139 1.00 97.06 86 ASN A N 1
ATOM 739 C CA . ASN A 1 86 ? 10.845 -2.030 -16.402 1.00 97.06 86 ASN A CA 1
ATOM 740 C C . ASN A 1 86 ? 9.409 -2.567 -16.255 1.00 97.06 86 ASN A C 1
ATOM 742 O O . ASN A 1 86 ? 9.082 -3.302 -15.319 1.00 97.06 86 ASN A O 1
ATOM 746 N N . ASP A 1 87 ? 8.543 -2.210 -17.209 1.00 97.38 87 ASP A N 1
ATOM 747 C CA . ASP A 1 87 ? 7.144 -2.646 -17.226 1.00 97.38 87 ASP A CA 1
ATOM 748 C C . ASP A 1 87 ? 6.998 -4.169 -17.158 1.00 97.38 87 ASP A C 1
ATOM 750 O O . ASP A 1 87 ? 6.138 -4.672 -16.440 1.00 97.38 87 ASP A O 1
ATOM 754 N N . ARG A 1 88 ? 7.836 -4.919 -17.884 1.00 97.69 88 ARG A N 1
ATOM 755 C CA . ARG A 1 88 ? 7.731 -6.383 -17.956 1.00 97.69 88 ARG A CA 1
ATOM 756 C C . ARG A 1 88 ? 7.927 -7.020 -16.584 1.00 97.69 88 ARG A C 1
ATOM 758 O O . ARG A 1 88 ? 7.147 -7.888 -16.203 1.00 97.69 88 ARG A O 1
ATOM 765 N N . GLU A 1 89 ? 8.928 -6.577 -15.831 1.00 97.69 89 GLU A N 1
ATOM 766 C CA . GLU A 1 89 ? 9.177 -7.072 -14.479 1.00 97.69 89 GLU A CA 1
ATOM 767 C C . GLU A 1 89 ? 8.034 -6.744 -13.523 1.00 97.69 89 GLU A C 1
ATOM 769 O O . GLU A 1 89 ? 7.615 -7.609 -12.752 1.00 97.69 89 GLU A O 1
ATOM 774 N N . VAL A 1 90 ? 7.525 -5.508 -13.565 1.00 98.19 90 VAL A N 1
ATOM 775 C CA . VAL A 1 90 ? 6.413 -5.088 -12.705 1.00 98.19 90 VAL A CA 1
ATOM 776 C C . VAL A 1 90 ? 5.172 -5.915 -13.011 1.00 98.19 90 VAL A C 1
ATOM 778 O O . VAL A 1 90 ? 4.556 -6.450 -12.092 1.00 98.19 90 VAL A O 1
ATOM 781 N N . LEU A 1 91 ? 4.835 -6.091 -14.289 1.00 97.62 91 LEU A N 1
ATOM 782 C CA . LEU A 1 91 ? 3.670 -6.867 -14.715 1.00 97.62 91 LEU A CA 1
ATOM 783 C C . LEU A 1 91 ? 3.796 -8.352 -14.372 1.00 97.62 91 LEU A C 1
ATOM 785 O O . LEU A 1 91 ? 2.792 -8.969 -14.025 1.00 97.62 91 LEU A O 1
ATOM 789 N N . MET A 1 92 ? 5.009 -8.909 -14.401 1.00 97.69 92 MET A N 1
ATOM 790 C CA . MET A 1 92 ? 5.266 -10.281 -13.962 1.00 97.69 92 MET A CA 1
ATOM 791 C C . MET A 1 92 ? 4.950 -10.461 -12.471 1.00 97.69 92 MET A C 1
ATOM 793 O O . MET A 1 92 ? 4.273 -11.413 -12.100 1.00 97.69 92 MET A O 1
ATOM 797 N N . LEU A 1 93 ? 5.367 -9.526 -11.607 1.00 97.50 93 LEU A N 1
ATOM 798 C CA . LEU A 1 93 ? 5.016 -9.578 -10.180 1.00 97.50 93 LEU A CA 1
ATOM 799 C C . LEU A 1 93 ? 3.550 -9.194 -9.905 1.00 97.50 93 LEU A C 1
ATOM 801 O O . LEU A 1 93 ? 3.026 -9.537 -8.845 1.00 97.50 93 LEU A O 1
ATOM 805 N N . TRP A 1 94 ? 2.889 -8.506 -10.841 1.00 97.75 94 TRP A N 1
ATOM 806 C CA . TRP A 1 94 ? 1.474 -8.115 -10.770 1.00 97.75 94 TRP A CA 1
ATOM 807 C C . TRP A 1 94 ? 0.508 -9.188 -11.298 1.00 97.75 94 TRP A C 1
ATOM 809 O O . TRP A 1 94 ? -0.707 -9.076 -11.111 1.00 97.75 94 TRP A O 1
ATOM 819 N N . GLN A 1 95 ? 1.023 -10.209 -11.988 1.00 96.56 95 GLN A N 1
ATOM 820 C CA . GLN A 1 95 ? 0.225 -11.222 -12.672 1.00 96.56 95 GLN A CA 1
ATOM 821 C C . GLN A 1 95 ? -0.729 -11.926 -11.703 1.00 96.56 95 GLN A C 1
ATOM 823 O O . GLN A 1 95 ? -0.295 -12.573 -10.759 1.00 96.56 95 GLN A O 1
ATOM 828 N N . GLY A 1 96 ? -2.035 -11.811 -11.957 1.00 94.44 96 GLY A N 1
ATOM 829 C CA . GLY A 1 96 ? -3.089 -12.380 -11.106 1.00 94.44 96 GLY A CA 1
ATOM 830 C C . GLY A 1 96 ? -3.784 -11.389 -10.163 1.00 94.44 96 GLY A C 1
ATOM 831 O O . GLY A 1 96 ? -4.822 -11.735 -9.608 1.00 94.44 96 GLY A O 1
ATOM 832 N N . LEU A 1 97 ? -3.304 -10.142 -10.032 1.00 95.00 97 LEU A N 1
ATOM 833 C CA . LEU A 1 97 ? -4.028 -9.074 -9.310 1.00 95.00 97 LEU A CA 1
ATOM 834 C C . LEU A 1 97 ? -5.128 -8.394 -10.146 1.00 95.00 97 LEU A C 1
ATOM 836 O O . LEU A 1 97 ? -5.936 -7.643 -9.602 1.00 95.00 97 LEU A O 1
ATOM 840 N N . GLY A 1 98 ? -5.153 -8.619 -11.464 1.00 92.12 98 GLY A N 1
ATOM 841 C CA . GLY A 1 98 ? -6.067 -7.939 -12.386 1.00 92.12 98 GLY A CA 1
ATOM 842 C C . GLY A 1 98 ? -5.760 -6.443 -12.554 1.00 92.12 98 GLY A C 1
ATOM 843 O O . GLY A 1 98 ? -4.914 -5.874 -11.859 1.00 92.12 98 GLY A O 1
ATOM 844 N N . TYR A 1 99 ? -6.448 -5.791 -13.499 1.00 91.81 99 TYR A N 1
ATOM 845 C CA . TYR A 1 99 ? -6.287 -4.360 -13.810 1.00 91.81 99 TYR A CA 1
ATOM 846 C C . TYR A 1 99 ? -4.813 -3.916 -13.909 1.00 91.81 99 TYR A C 1
ATOM 848 O O . TYR A 1 99 ? -4.339 -3.083 -13.135 1.00 91.81 99 TYR A O 1
ATOM 856 N N . TYR A 1 100 ? -4.077 -4.484 -14.870 1.00 95.81 100 TYR A N 1
ATOM 857 C CA . TYR A 1 100 ? -2.632 -4.273 -15.070 1.00 95.81 100 TYR A CA 1
ATOM 858 C C . TYR A 1 100 ? -2.213 -2.809 -15.271 1.00 95.81 100 TYR A C 1
ATOM 860 O O . TYR A 1 100 ? -1.058 -2.458 -15.022 1.00 95.81 100 TYR A O 1
ATOM 868 N N . SER A 1 101 ? -3.142 -1.939 -15.674 1.00 96.88 101 SER A N 1
ATOM 869 C CA . SER A 1 101 ? -2.920 -0.492 -15.718 1.00 96.88 101 SER A CA 1
ATOM 870 C C . SER A 1 101 ? -2.487 0.071 -14.362 1.00 96.88 101 SER A C 1
ATOM 872 O O . SER A 1 101 ? -1.650 0.967 -14.334 1.00 96.88 101 SER A O 1
ATOM 874 N N . ARG A 1 102 ? -2.961 -0.488 -13.237 1.00 97.94 102 ARG A N 1
ATOM 875 C CA . ARG A 1 102 ? -2.519 -0.090 -11.889 1.00 97.94 102 ARG A CA 1
ATOM 876 C C . ARG A 1 102 ? -1.031 -0.344 -11.675 1.00 97.94 102 ARG A C 1
ATOM 878 O O . ARG A 1 102 ? -0.346 0.545 -11.191 1.00 97.94 102 ARG A O 1
ATOM 885 N N . GLY A 1 103 ? -0.520 -1.506 -12.086 1.00 97.81 103 GLY A N 1
ATOM 886 C CA . GLY A 1 103 ? 0.906 -1.828 -11.979 1.00 97.81 103 GLY A CA 1
ATOM 887 C C . GLY A 1 103 ? 1.778 -0.897 -12.827 1.00 97.81 103 GLY A C 1
ATOM 888 O O . GLY A 1 103 ? 2.785 -0.381 -12.347 1.00 97.81 103 GLY A O 1
ATOM 889 N N . ARG A 1 104 ? 1.353 -0.599 -14.064 1.00 98.06 104 ARG A N 1
ATOM 890 C CA . ARG A 1 104 ? 2.057 0.368 -14.928 1.00 98.06 104 ARG A CA 1
ATOM 891 C C . ARG A 1 104 ? 2.028 1.782 -14.355 1.00 98.06 104 ARG A C 1
ATOM 893 O O . ARG A 1 104 ? 3.055 2.452 -14.330 1.00 98.06 104 ARG A O 1
ATOM 900 N N . ASN A 1 105 ? 0.870 2.226 -13.870 1.00 98.38 105 ASN A N 1
ATOM 901 C CA . ASN A 1 105 ? 0.719 3.551 -13.275 1.00 98.38 105 ASN A CA 1
ATOM 902 C C . ASN A 1 105 ? 1.517 3.678 -11.976 1.00 98.38 105 ASN A C 1
ATOM 904 O O . ASN A 1 105 ? 2.139 4.711 -11.770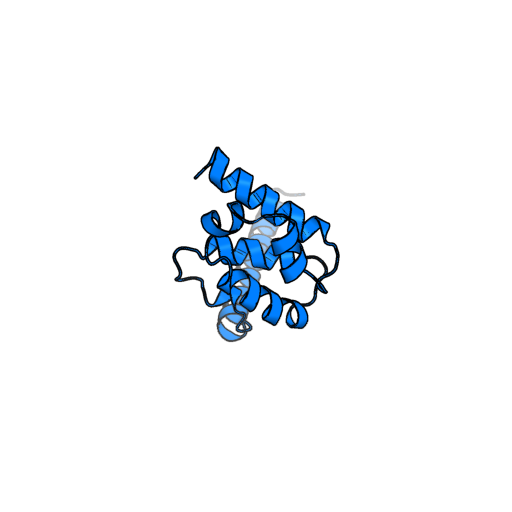 1.00 98.38 105 ASN A O 1
ATOM 908 N N . LEU A 1 106 ? 1.586 2.623 -11.159 1.00 98.56 106 LEU A N 1
ATOM 909 C CA . LEU A 1 106 ? 2.456 2.576 -9.986 1.00 98.56 106 LEU A CA 1
ATOM 910 C C . LEU A 1 106 ? 3.924 2.809 -10.380 1.00 98.56 106 LEU A C 1
ATOM 912 O O . LEU A 1 106 ? 4.590 3.654 -9.785 1.00 98.56 106 LEU A O 1
ATOM 916 N N . LEU A 1 107 ? 4.418 2.104 -11.407 1.00 98.75 107 LEU A N 1
ATOM 917 C CA . LEU A 1 107 ? 5.783 2.283 -11.914 1.00 98.75 107 LEU A CA 1
ATOM 918 C C . LEU A 1 107 ? 6.003 3.692 -12.478 1.00 98.75 107 LEU A C 1
ATOM 920 O O . LEU A 1 107 ? 7.011 4.328 -12.175 1.00 98.75 107 LEU A O 1
ATOM 924 N N . LYS A 1 108 ? 5.060 4.196 -13.280 1.00 98.62 108 LYS A N 1
ATOM 925 C CA . LYS A 1 108 ? 5.117 5.550 -13.841 1.00 98.62 108 LYS A CA 1
ATOM 926 C C . LYS A 1 108 ? 5.186 6.603 -12.734 1.00 98.62 108 LYS A C 1
ATOM 928 O O . LYS A 1 108 ? 6.037 7.481 -12.788 1.00 98.62 108 LYS A O 1
ATOM 933 N N . SER A 1 109 ? 4.338 6.490 -11.715 1.00 98.56 109 SER A N 1
ATOM 934 C CA . SER A 1 109 ? 4.349 7.376 -10.554 1.00 98.56 109 SER A CA 1
ATOM 935 C C . SER A 1 109 ? 5.659 7.276 -9.771 1.00 98.56 109 SER A C 1
ATOM 937 O O . SER A 1 109 ? 6.203 8.307 -9.403 1.00 98.56 109 SER A O 1
ATOM 939 N N . ALA A 1 110 ? 6.219 6.077 -9.576 1.00 98.50 110 ALA A N 1
ATOM 940 C CA . ALA A 1 110 ? 7.528 5.920 -8.936 1.00 98.50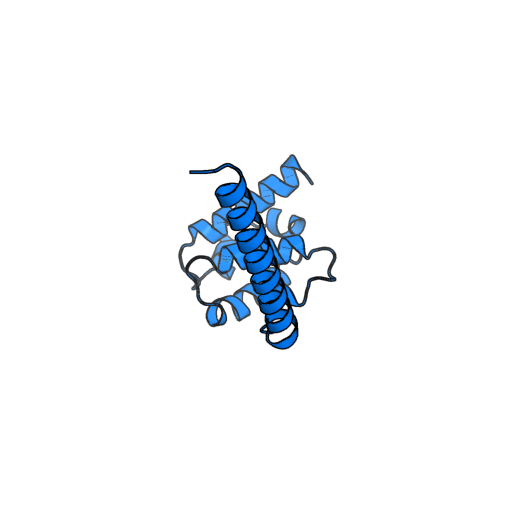 110 ALA A CA 1
ATOM 941 C C . ALA A 1 110 ? 8.654 6.608 -9.728 1.00 98.50 110 ALA A C 1
ATOM 943 O O . ALA A 1 110 ? 9.526 7.237 -9.132 1.00 98.50 110 ALA A O 1
ATOM 944 N N . LYS A 1 111 ? 8.620 6.532 -11.065 1.00 98.62 111 LYS A N 1
ATOM 945 C CA . LYS A 1 111 ? 9.557 7.248 -11.946 1.00 98.62 111 LYS A CA 1
ATOM 946 C C . LYS A 1 111 ? 9.426 8.763 -11.817 1.00 98.62 111 LYS A C 1
ATOM 948 O O . LYS A 1 111 ? 10.444 9.421 -11.662 1.00 98.62 111 LYS A O 1
ATOM 953 N N . ILE A 1 112 ? 8.201 9.289 -11.821 1.00 98.62 112 ILE A N 1
ATOM 954 C CA . ILE A 1 112 ? 7.931 10.724 -11.630 1.00 98.62 112 ILE A CA 1
ATOM 955 C C . ILE A 1 112 ? 8.431 11.191 -10.259 1.00 98.62 112 ILE A C 1
ATOM 957 O O . ILE A 1 112 ? 9.150 12.175 -10.185 1.00 98.62 112 ILE A O 1
ATOM 961 N N . ILE A 1 113 ? 8.120 10.458 -9.183 1.00 97.94 113 ILE A N 1
ATOM 962 C CA . ILE A 1 113 ? 8.560 10.806 -7.821 1.00 97.94 113 ILE A CA 1
ATOM 963 C C . ILE A 1 113 ? 10.083 10.954 -7.758 1.00 97.94 113 ILE A C 1
ATOM 965 O O . ILE A 1 113 ? 10.576 11.920 -7.196 1.00 97.94 113 ILE A O 1
ATOM 969 N N . VAL A 1 114 ? 10.826 10.014 -8.343 1.00 97.94 114 VAL A N 1
ATOM 970 C CA . VAL A 1 114 ? 12.296 10.031 -8.296 1.00 97.94 114 V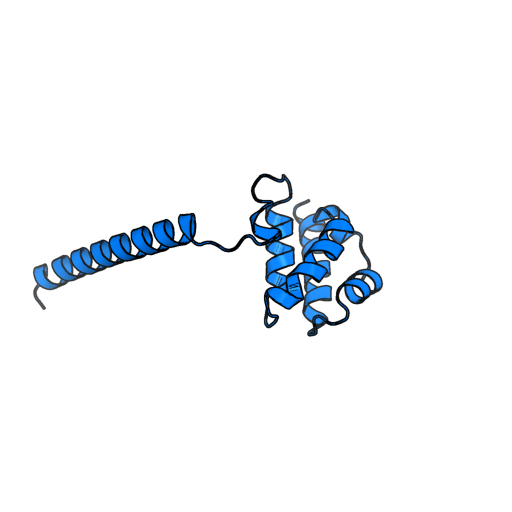AL A CA 1
ATOM 971 C C . VAL A 1 114 ? 12.896 11.050 -9.267 1.00 97.94 114 VAL A C 1
ATOM 973 O O . VAL A 1 114 ? 13.938 11.614 -8.973 1.00 97.94 114 VAL A O 1
ATOM 976 N N . SER A 1 115 ? 12.262 11.277 -10.418 1.00 98.19 115 SER A N 1
ATOM 977 C CA . SER A 1 115 ? 12.702 12.268 -11.408 1.00 98.19 115 SER A CA 1
ATOM 978 C C . SER A 1 115 ? 12.531 13.699 -10.902 1.00 98.19 115 SER A C 1
ATOM 980 O O . SER A 1 115 ? 13.437 14.514 -11.037 1.00 98.19 115 SER A O 1
ATOM 982 N N . ASP A 1 116 ? 11.371 13.993 -10.316 1.00 98.19 116 ASP A N 1
ATOM 983 C CA . ASP A 1 116 ? 10.938 15.370 -10.075 1.00 98.19 116 ASP A CA 1
ATOM 984 C C . ASP A 1 116 ? 11.116 15.787 -8.603 1.00 98.19 116 ASP A C 1
ATOM 986 O O . ASP A 1 116 ? 11.093 16.977 -8.293 1.00 98.19 116 ASP A O 1
ATOM 990 N N . TYR A 1 117 ? 11.288 14.819 -7.691 1.00 95.19 117 TYR A N 1
ATOM 991 C CA . TYR A 1 117 ? 11.342 15.038 -6.237 1.00 95.19 117 TYR A CA 1
ATOM 992 C C . TYR A 1 117 ? 12.390 14.172 -5.504 1.00 95.19 117 TYR A C 1
ATOM 994 O O . TYR A 1 117 ? 12.337 14.084 -4.274 1.00 95.19 117 TYR A O 1
ATOM 1002 N N . GLY A 1 118 ? 13.265 13.474 -6.239 1.00 79.69 118 GLY A N 1
ATOM 1003 C CA . GLY A 1 118 ? 14.240 12.510 -5.707 1.00 79.69 118 GLY A CA 1
ATOM 1004 C C . GLY A 1 118 ? 15.616 13.072 -5.388 1.00 79.69 118 GLY A C 1
ATOM 1005 O O . GLY A 1 118 ? 15.920 14.213 -5.797 1.00 79.69 118 GLY A O 1
#

Radius of gyration: 20.38 Å; chains: 1; bounding box: 49×45×39 Å

Organism: NCBI:txid408172

InterPro domains:
  IPR003265 HhH-GPD domain [PF00730] (52-114)
  IPR003265 HhH-GPD domain [cd00056] (50-118)
  IPR011257 DNA glycosylase [SSF48150] (20-118)
  IPR044298 Adenine/Thymine-DNA glycosylase [PTHR42944] (18-118)

Foldseek 3Di:
DDPVVVVVVVVVVVVVVVVVVVVVVVCCVVPPDDAPLVVCCVPPQNVVSVLVQVLLVVVADRVVVRVLSVVVCVCPVHLVSLLPDDLVVQVVSCPPSDPSVSSVVSNVVSVCCVVPPD

pLDDT: mean 92.3, std 9.28, range [59.03, 98.75]

Sequence (118 aa):
MKRNDIINKYYELSNLKNYFSKNIILWFSKNKRKLPWRTKISQENFSYFVFVSEFMLQQTQVKTVIPYFLRFVAKWPSVTLLSKANDREVLMLWQGLGYYSRGRNLLKSAKIIVSDYG